Protein AF-A0A6A6HGG1-F1 (afdb_monomer)

Foldseek 3Di:
DDDDDDDDDDDDDDDPPPDDPPDPPDPDLFFWWFKWFFQFAQVDDTDIDDTDIATAQDKFWDVVAFGWGQKMATDPPDPRVDPQQQKKKFWAQDSVRDHGQFDIAGNVGMTGRHSGIDTTTIMHMYGHDDD

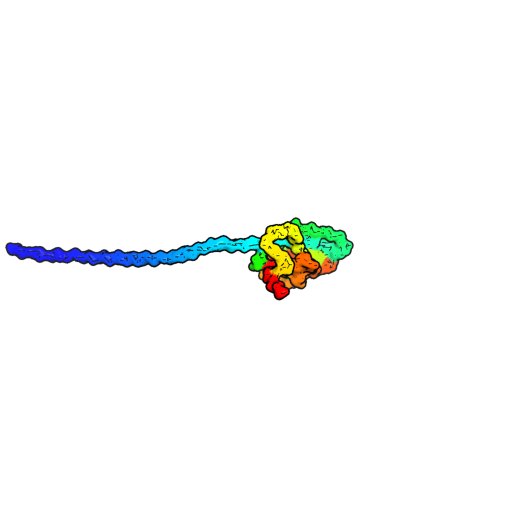Secondary structure (DSSP, 8-state):
-------------------------------EEEEEEE-S-TTSPP-EEEEEEEEBTS-EEPTTSSEEESEEEE-TT---SS-GGGEEEEEESSSSS-SB-S--BBTTB-EE--SS-EEE-EEEEEEPP--

Solvent-accessible surface area (backbone atoms only — not comparable to full-atom values): 7833 Å² total; per-residue (Å²): 136,87,79,89,82,91,83,85,85,83,82,82,81,82,80,82,80,81,80,75,81,78,77,79,80,72,81,76,84,78,44,44,40,32,34,31,32,22,62,31,36,62,88,50,75,87,40,76,46,71,70,45,79,34,40,61,77,35,82,34,64,48,88,74,52,61,38,62,24,10,32,36,38,48,48,89,84,50,88,35,90,62,70,59,86,33,37,41,30,38,37,8,45,36,74,84,66,78,46,80,41,40,58,71,23,29,66,91,39,63,23,68,51,36,71,43,67,32,62,36,10,21,39,35,32,36,80,48,90,78,130

pLDDT: mean 82.43, std 17.22, range [38.09, 98.31]

Nearest PDB structures (foldseek):
  2kai-assembly1_B  TM=1.150E-01  e=5.527E+00  Sus scrofa

Sequence (131 aa):
MFSLTATTLLTTLLTLASASPLASLTPRQTYQLAVDYNSAPGMSPAEWSGPVLVPIAMLTTFPGAPISASALRIDNETDSGLVLKDIECRAYRDTAGVETGSAPFTLAQEALLSTNLASVSSVLCYVTESD

Radius of gyration: 28.99 Å; Cα contacts (8 Å, |Δi|>4): 274; chains: 1; bounding box: 120×22×33 Å

Organism: Viridothelium virens (NCBI:txid1048519)

Mean predicted aligned error: 11.81 Å

Structure (mmCIF, N/CA/C/O backbone):
data_AF-A0A6A6HGG1-F1
#
_entry.id   AF-A0A6A6HGG1-F1
#
loop_
_atom_site.group_PDB
_atom_site.id
_atom_site.type_symbol
_atom_site.label_atom_id
_atom_site.label_alt_id
_atom_site.label_comp_id
_atom_site.label_asym_id
_atom_site.label_entity_id
_atom_site.label_seq_id
_atom_site.pdbx_PDB_ins_code
_atom_site.Cartn_x
_atom_site.Cartn_y
_atom_site.Cartn_z
_atom_site.occupancy
_atom_site.B_iso_or_equiv
_atom_site.auth_seq_id
_atom_site.auth_comp_id
_atom_site.auth_asym_id
_atom_site.auth_atom_id
_atom_site.pdbx_PDB_model_num
ATOM 1 N N . MET A 1 1 ? -99.059 8.881 0.536 1.00 41.88 1 MET A N 1
ATOM 2 C CA . MET A 1 1 ? -98.373 7.621 0.891 1.00 41.88 1 MET A CA 1
ATOM 3 C C . MET A 1 1 ? -96.908 7.940 1.154 1.00 41.88 1 MET A C 1
ATOM 5 O O . MET A 1 1 ? -96.283 8.576 0.319 1.00 41.88 1 MET A O 1
ATOM 9 N N . PHE A 1 2 ? -96.458 7.585 2.359 1.00 38.09 2 PHE A N 1
ATOM 10 C CA . PHE A 1 2 ? -95.081 7.511 2.884 1.00 38.09 2 PHE A CA 1
ATOM 11 C C . PHE A 1 2 ? -94.220 6.532 2.037 1.00 38.09 2 PHE A C 1
ATOM 13 O O . PHE A 1 2 ? -94.812 5.761 1.292 1.00 38.09 2 PHE A O 1
ATOM 20 N N . SER A 1 3 ? -92.888 6.391 2.079 1.00 38.38 3 SER A N 1
ATOM 21 C CA . SER A 1 3 ? -91.753 6.933 2.850 1.00 38.38 3 SER A CA 1
ATOM 22 C C . SER A 1 3 ? -90.433 6.490 2.163 1.00 38.38 3 SER A C 1
ATOM 24 O O . SER A 1 3 ? -90.462 5.633 1.285 1.00 38.38 3 SER A O 1
ATOM 26 N N . LEU A 1 4 ? -89.315 7.070 2.633 1.00 47.53 4 LEU A N 1
ATOM 27 C CA . LEU A 1 4 ? -87.863 6.833 2.422 1.00 47.53 4 LEU A CA 1
ATOM 28 C C . LEU A 1 4 ? -87.411 5.352 2.271 1.00 47.53 4 LEU A C 1
ATOM 30 O O . LEU A 1 4 ? -88.114 4.464 2.730 1.00 47.53 4 LEU A O 1
ATOM 34 N N . THR A 1 5 ? -86.258 5.007 1.662 1.00 46.62 5 THR A N 1
ATOM 35 C CA . THR A 1 5 ? -84.858 5.139 2.176 1.00 46.62 5 THR A CA 1
ATOM 36 C C . THR A 1 5 ? -83.833 4.956 1.033 1.00 46.62 5 THR A C 1
ATOM 38 O O . THR A 1 5 ? -83.951 4.007 0.270 1.00 46.62 5 THR A O 1
ATOM 41 N N . ALA A 1 6 ? -82.897 5.872 0.749 1.00 55.25 6 ALA A N 1
ATOM 42 C CA . ALA A 1 6 ? -81.604 6.114 1.416 1.00 55.25 6 ALA A CA 1
ATOM 43 C C . ALA A 1 6 ? -80.701 4.864 1.532 1.00 55.25 6 ALA A C 1
ATOM 45 O O . ALA A 1 6 ? -80.912 4.018 2.396 1.00 55.25 6 ALA A O 1
ATOM 46 N N . THR A 1 7 ? -79.657 4.775 0.700 1.00 54.16 7 THR A N 1
ATOM 47 C CA . THR A 1 7 ? -78.557 3.810 0.880 1.00 54.16 7 THR A CA 1
ATOM 48 C C . THR A 1 7 ? -77.227 4.499 0.576 1.00 54.16 7 THR A C 1
ATOM 50 O O . THR A 1 7 ? -76.760 4.547 -0.557 1.00 54.16 7 THR A O 1
ATOM 53 N N . THR A 1 8 ? -76.640 5.104 1.603 1.00 52.72 8 THR A N 1
ATOM 54 C CA . THR A 1 8 ? -75.274 5.637 1.598 1.00 52.72 8 THR A CA 1
ATOM 55 C C . THR A 1 8 ? -74.300 4.503 1.910 1.00 52.72 8 THR A C 1
ATOM 57 O O . THR A 1 8 ? -74.284 4.002 3.034 1.00 52.72 8 THR A O 1
ATOM 60 N N . LEU A 1 9 ? -73.491 4.091 0.932 1.00 53.62 9 LEU A N 1
ATOM 61 C CA . LEU A 1 9 ? -72.373 3.171 1.146 1.00 53.62 9 LEU A CA 1
ATOM 62 C C . LEU A 1 9 ? -71.168 3.954 1.682 1.00 53.62 9 LEU A C 1
ATOM 64 O O . LEU A 1 9 ? -70.548 4.744 0.975 1.00 53.62 9 LEU A O 1
ATOM 68 N N . LEU A 1 10 ? -70.882 3.739 2.963 1.00 51.62 10 LEU A N 1
ATOM 69 C CA . LEU A 1 10 ? -69.756 4.296 3.700 1.00 51.62 10 LEU A CA 1
ATOM 70 C C . LEU A 1 10 ? -68.558 3.337 3.555 1.00 51.62 10 LEU A C 1
ATOM 72 O O . LEU A 1 10 ? -68.509 2.304 4.216 1.00 51.62 10 LEU A O 1
ATOM 76 N N . THR A 1 11 ? -67.604 3.640 2.675 1.00 57.09 11 THR A N 1
ATOM 77 C CA . THR A 1 11 ? -66.342 2.887 2.556 1.00 57.09 11 THR A CA 1
ATOM 78 C C . THR A 1 11 ? -65.243 3.582 3.351 1.00 57.09 11 THR A C 1
ATOM 80 O O . THR A 1 11 ? -64.658 4.565 2.898 1.00 57.09 11 THR A O 1
ATOM 83 N N . THR A 1 12 ? -64.958 3.077 4.548 1.00 53.56 12 THR A N 1
ATOM 84 C CA . THR A 1 12 ? -63.816 3.484 5.375 1.00 53.56 12 THR A CA 1
ATOM 85 C C . THR A 1 12 ? -62.544 2.781 4.897 1.00 53.56 12 THR A C 1
ATOM 87 O O . THR A 1 12 ? -62.413 1.569 5.061 1.00 53.56 12 THR A O 1
ATOM 90 N N . LEU A 1 13 ? -61.598 3.531 4.327 1.00 53.94 13 LEU A N 1
ATOM 91 C CA . LEU A 1 13 ? -60.229 3.067 4.083 1.00 53.94 13 LEU A CA 1
ATOM 92 C C . LEU A 1 13 ? -59.393 3.245 5.361 1.00 53.94 13 LEU A C 1
ATOM 94 O O . LEU A 1 13 ? -59.107 4.372 5.757 1.00 53.94 13 LEU A O 1
ATOM 98 N N . LEU A 1 14 ? -58.982 2.140 5.992 1.00 57.56 14 LEU A N 1
ATOM 99 C CA . LEU A 1 14 ? -57.892 2.140 6.971 1.00 57.56 14 LEU A CA 1
ATOM 100 C C . LEU A 1 14 ? -56.556 2.095 6.217 1.00 57.56 14 LEU A C 1
ATOM 102 O O . LEU A 1 14 ? -56.187 1.065 5.656 1.00 57.56 14 LEU A O 1
ATOM 106 N N . THR A 1 15 ? -55.814 3.197 6.220 1.00 57.44 15 THR A N 1
ATOM 107 C CA . THR A 1 15 ? -54.413 3.226 5.793 1.00 57.44 15 THR A CA 1
ATOM 108 C C . THR A 1 15 ? -53.523 2.791 6.958 1.00 57.44 15 THR A C 1
ATOM 110 O O . THR A 1 15 ? -53.276 3.549 7.893 1.00 57.44 15 THR A O 1
ATOM 113 N N . LEU A 1 16 ? -53.031 1.549 6.922 1.00 55.25 16 LEU A N 1
ATOM 114 C CA . LEU A 1 16 ? -51.950 1.115 7.806 1.00 55.25 16 LEU A CA 1
ATOM 115 C C . LEU A 1 16 ? -50.648 1.778 7.335 1.00 55.25 16 LEU A C 1
ATOM 117 O O . LEU A 1 16 ? -50.009 1.317 6.393 1.00 55.25 16 LEU A O 1
ATOM 121 N N . ALA A 1 17 ? -50.263 2.875 7.983 1.00 56.38 17 ALA A N 1
ATOM 122 C CA . ALA A 1 17 ? -48.937 3.457 7.834 1.00 56.38 17 ALA A CA 1
ATOM 123 C C . ALA A 1 17 ? -47.921 2.571 8.573 1.00 56.38 17 ALA A C 1
ATOM 125 O O . ALA A 1 17 ? -47.723 2.691 9.781 1.00 56.38 17 ALA A O 1
ATOM 126 N N . SER A 1 18 ? -47.291 1.646 7.852 1.00 55.72 18 SER A N 1
ATOM 127 C CA . SER A 1 18 ? -46.115 0.918 8.324 1.00 55.72 18 SER A CA 1
ATOM 128 C C . SER A 1 18 ? -44.927 1.881 8.390 1.00 55.72 18 SER A C 1
ATOM 130 O O . SER A 1 18 ? -44.272 2.145 7.382 1.00 55.72 18 SER A O 1
ATOM 132 N N . ALA A 1 19 ? -44.673 2.443 9.571 1.00 59.53 19 ALA A N 1
ATOM 133 C CA . ALA A 1 19 ? -43.460 3.199 9.848 1.00 59.53 19 ALA A CA 1
ATOM 134 C C . ALA A 1 19 ? -42.292 2.217 10.023 1.00 59.53 19 ALA A C 1
ATOM 136 O O . ALA A 1 19 ? -42.115 1.624 11.086 1.00 59.53 19 ALA A O 1
ATOM 137 N N . SER A 1 20 ? -41.510 2.017 8.965 1.00 65.19 20 SER A N 1
ATOM 138 C CA . SER A 1 20 ? -40.225 1.327 9.062 1.00 65.19 20 SER A CA 1
ATOM 139 C C . SER A 1 20 ? -39.280 2.178 9.918 1.00 65.19 20 SER A C 1
ATOM 141 O O . SER A 1 20 ? -39.095 3.355 9.595 1.00 65.19 20 SER A O 1
ATOM 143 N N . PRO A 1 21 ? -38.667 1.647 10.992 1.00 62.16 21 PRO A N 1
ATOM 144 C CA . PRO A 1 21 ? -37.633 2.385 11.695 1.00 62.16 21 PRO A CA 1
ATOM 145 C C . PRO A 1 21 ? -36.456 2.588 10.737 1.00 62.16 21 PRO A C 1
ATOM 147 O O . PRO A 1 21 ? -35.839 1.629 10.275 1.00 62.16 21 PRO A O 1
ATOM 150 N N . LEU A 1 22 ? -36.159 3.848 10.419 1.00 58.50 22 LEU A N 1
ATOM 151 C CA . LEU A 1 22 ? -34.887 4.235 9.823 1.00 58.50 22 LEU A CA 1
ATOM 152 C C . LEU A 1 22 ? -33.803 3.860 10.835 1.00 58.50 22 LEU A C 1
ATOM 154 O O . LEU A 1 22 ? -33.656 4.517 11.866 1.00 58.50 22 LEU A O 1
ATOM 158 N N . ALA A 1 23 ? -33.085 2.770 10.571 1.00 61.25 23 ALA A N 1
ATOM 159 C CA . ALA A 1 23 ? -31.868 2.455 11.296 1.00 61.25 23 ALA A CA 1
ATOM 160 C C . ALA A 1 23 ? -30.936 3.670 11.181 1.00 61.25 23 ALA A C 1
ATOM 162 O O . ALA A 1 23 ? -30.552 4.066 10.080 1.00 61.25 23 ALA A O 1
ATOM 163 N N . SER A 1 24 ? -30.640 4.302 12.315 1.00 56.03 24 SER A N 1
ATOM 164 C CA . SER A 1 24 ? -29.677 5.396 12.386 1.00 56.03 24 SER A CA 1
ATOM 165 C C . SER A 1 24 ? -28.317 4.851 11.956 1.00 56.03 24 SER A C 1
ATOM 167 O O . SER A 1 24 ? -27.751 3.992 12.633 1.00 56.03 24 SER A O 1
ATOM 169 N N . LEU A 1 25 ? -27.822 5.299 10.801 1.00 55.28 25 LEU A N 1
ATOM 170 C CA . LEU A 1 25 ? -26.470 5.012 10.338 1.00 55.28 25 LEU A CA 1
ATOM 171 C C . LEU A 1 25 ? -25.502 5.717 11.293 1.00 55.28 25 LEU A C 1
ATOM 173 O O . LEU A 1 25 ? -25.293 6.926 11.197 1.00 55.28 25 LEU A O 1
ATOM 177 N N . THR A 1 26 ? -24.925 4.979 12.239 1.00 57.09 26 THR A N 1
ATOM 178 C CA . THR A 1 26 ? -23.755 5.459 12.972 1.00 57.09 26 THR A CA 1
ATOM 179 C C . THR A 1 26 ? -22.629 5.724 11.965 1.00 57.09 26 THR A C 1
ATOM 181 O O . THR A 1 26 ? -22.392 4.889 11.087 1.00 57.09 26 THR A O 1
ATOM 184 N N . PRO A 1 27 ? -21.925 6.869 12.040 1.00 52.16 27 PRO A N 1
ATOM 185 C CA . PRO A 1 27 ? -20.775 7.118 11.182 1.00 52.16 27 PRO A CA 1
ATOM 186 C C . PRO A 1 27 ? -19.733 6.022 11.418 1.00 52.16 27 PRO A C 1
ATOM 188 O O . PRO A 1 27 ? -19.203 5.891 12.522 1.00 52.16 27 PRO A O 1
ATOM 191 N N . ARG A 1 28 ? -19.445 5.210 10.396 1.00 58.16 28 ARG A N 1
ATOM 192 C CA . ARG A 1 28 ? -18.307 4.288 10.430 1.00 58.16 28 ARG A CA 1
ATOM 193 C C . ARG A 1 28 ? -17.050 5.158 10.466 1.00 58.16 28 ARG A C 1
ATOM 195 O O . ARG A 1 28 ? -16.775 5.858 9.498 1.00 58.16 28 ARG A O 1
ATOM 202 N N . GLN A 1 29 ? -16.339 5.168 11.592 1.00 61.00 29 GLN A N 1
ATOM 203 C CA . GLN A 1 29 ? -15.022 5.798 11.693 1.00 61.00 29 GLN A CA 1
ATOM 204 C C . GLN A 1 29 ? -14.100 5.080 10.701 1.00 61.00 29 GLN A C 1
ATOM 206 O O . GLN A 1 29 ? -13.781 3.905 10.880 1.00 61.00 29 GLN A O 1
ATOM 211 N N . THR A 1 30 ? -13.755 5.750 9.605 1.00 71.12 30 THR A N 1
ATOM 212 C CA . THR A 1 30 ? -12.860 5.200 8.587 1.00 71.12 30 THR A CA 1
ATOM 213 C C . THR A 1 30 ? -11.447 5.648 8.919 1.00 71.12 30 THR A C 1
ATOM 215 O O . THR A 1 30 ? -11.031 6.745 8.549 1.00 71.12 30 THR A O 1
ATOM 218 N N . TYR A 1 31 ? -10.725 4.804 9.647 1.00 86.12 31 TYR A N 1
ATOM 219 C CA . TYR A 1 31 ? -9.303 5.000 9.901 1.00 86.12 31 TYR A CA 1
ATOM 220 C C . TYR A 1 31 ? -8.511 4.893 8.594 1.00 86.12 31 TYR A C 1
ATOM 222 O O . TYR A 1 31 ? -8.842 4.077 7.728 1.00 86.12 31 TYR A O 1
ATOM 230 N N . GLN A 1 32 ? -7.482 5.725 8.451 1.00 90.00 32 GLN A N 1
ATOM 231 C CA . GLN A 1 32 ? -6.623 5.781 7.270 1.00 90.00 32 GLN A CA 1
ATOM 232 C C . GLN A 1 32 ? -5.158 5.696 7.682 1.00 90.00 32 GLN A C 1
ATOM 234 O O . GLN A 1 32 ? -4.779 6.159 8.756 1.00 90.00 32 GLN A O 1
ATOM 239 N N . LEU A 1 33 ? -4.355 5.106 6.804 1.00 91.81 33 LEU A N 1
ATOM 240 C CA . LEU A 1 33 ? -2.928 4.907 6.977 1.00 91.81 33 LEU A CA 1
ATOM 241 C C . LEU A 1 33 ? -2.156 5.565 5.838 1.00 91.81 33 LEU A C 1
ATOM 243 O O . LEU A 1 33 ? -2.559 5.411 4.689 1.00 91.81 33 LEU A O 1
ATOM 247 N N . ALA A 1 34 ? -1.052 6.254 6.119 1.00 93.56 34 ALA A N 1
ATOM 248 C CA . ALA A 1 34 ? -0.166 6.713 5.059 1.00 93.56 34 ALA A CA 1
ATOM 249 C C . ALA A 1 34 ? 0.802 5.597 4.633 1.00 93.56 34 ALA A C 1
ATOM 251 O O . ALA A 1 34 ? 1.441 4.939 5.457 1.00 93.56 34 ALA A O 1
ATOM 252 N N . VAL A 1 35 ? 0.889 5.382 3.321 1.00 95.12 35 VAL A N 1
ATOM 253 C CA . VAL A 1 35 ? 1.824 4.450 2.686 1.00 95.12 35 VAL A CA 1
ATOM 254 C C . VAL A 1 35 ? 2.721 5.221 1.724 1.00 95.12 35 VAL A C 1
ATOM 256 O O . VAL A 1 35 ? 2.231 5.904 0.819 1.00 95.12 35 VAL A O 1
ATOM 259 N N . ASP A 1 36 ? 4.029 5.060 1.901 1.00 95.56 36 ASP A N 1
ATOM 260 C CA . ASP A 1 36 ? 5.063 5.588 1.014 1.00 95.56 36 ASP A CA 1
ATOM 261 C C . ASP A 1 36 ? 5.568 4.498 0.066 1.00 95.56 36 ASP A C 1
ATOM 263 O O . ASP A 1 36 ? 5.565 3.305 0.390 1.00 95.56 36 ASP A O 1
ATOM 267 N N . TYR A 1 37 ? 6.090 4.916 -1.083 1.00 95.06 37 TYR A N 1
ATOM 268 C CA . TYR A 1 37 ? 6.773 4.049 -2.037 1.00 95.06 37 TYR A CA 1
ATOM 269 C C . TYR A 1 37 ? 8.132 4.621 -2.432 1.00 95.06 37 TYR A C 1
ATOM 271 O O . TYR A 1 37 ? 8.290 5.830 -2.576 1.00 95.06 37 TYR A O 1
ATOM 279 N N . ASN A 1 38 ? 9.122 3.756 -2.629 1.00 94.88 38 ASN A N 1
ATOM 280 C CA . ASN A 1 38 ? 10.441 4.156 -3.109 1.00 94.88 38 ASN A CA 1
ATOM 281 C C . ASN A 1 38 ? 10.473 4.081 -4.640 1.00 94.88 38 ASN A C 1
ATOM 283 O O . ASN A 1 38 ? 10.379 2.988 -5.206 1.00 94.88 38 ASN A O 1
ATOM 287 N N . SER A 1 39 ? 10.598 5.227 -5.310 1.00 93.00 39 SER A N 1
ATOM 288 C CA . SER A 1 39 ? 10.663 5.333 -6.775 1.00 93.00 39 SER A CA 1
ATOM 289 C C . SER A 1 39 ? 12.074 5.117 -7.336 1.00 93.00 39 SER A C 1
ATOM 291 O O . SER A 1 39 ? 12.243 5.019 -8.554 1.00 93.00 39 SER A O 1
ATOM 293 N N . ALA A 1 40 ? 13.085 4.994 -6.471 1.00 91.56 40 ALA A N 1
ATOM 294 C CA . ALA A 1 40 ? 14.454 4.705 -6.869 1.00 91.56 40 ALA A CA 1
ATOM 295 C C . ALA A 1 40 ? 14.708 3.187 -6.964 1.00 91.56 40 ALA A C 1
ATOM 297 O O . ALA A 1 40 ? 14.204 2.417 -6.141 1.00 91.56 40 ALA A O 1
ATOM 298 N N . PRO A 1 41 ? 15.509 2.711 -7.935 1.00 86.50 41 PRO A N 1
ATOM 299 C CA . PRO A 1 41 ? 15.952 1.317 -7.979 1.00 86.50 41 PRO A CA 1
ATOM 300 C C . PRO A 1 41 ? 16.891 0.997 -6.801 1.00 86.50 41 PRO A C 1
ATOM 302 O O . PRO A 1 41 ? 17.541 1.885 -6.260 1.00 86.50 41 PRO A O 1
ATOM 305 N N . GLY A 1 42 ? 17.018 -0.276 -6.415 1.00 70.25 42 GLY A N 1
ATOM 306 C CA . GLY A 1 42 ? 17.611 -0.694 -5.133 1.00 70.25 42 GLY A CA 1
ATOM 307 C C . GLY A 1 42 ? 19.098 -0.378 -4.899 1.00 70.25 42 GLY A C 1
ATOM 308 O O . GLY A 1 42 ? 19.577 -0.560 -3.785 1.00 70.25 42 GLY A O 1
ATOM 309 N N . MET A 1 43 ? 19.838 0.087 -5.913 1.00 71.31 43 MET A N 1
ATOM 310 C CA . MET A 1 43 ? 21.223 0.580 -5.762 1.00 71.31 43 MET A CA 1
ATOM 311 C C . MET A 1 43 ? 21.324 2.111 -5.716 1.00 71.31 43 MET A C 1
ATOM 313 O O . MET A 1 43 ? 22.403 2.652 -5.471 1.00 71.31 43 MET A O 1
ATOM 317 N N . SER A 1 44 ? 20.226 2.812 -5.985 1.00 82.56 44 SER A N 1
ATOM 318 C CA . SER A 1 44 ? 20.147 4.265 -5.924 1.00 82.56 44 SER A CA 1
ATOM 319 C C . SER A 1 44 ? 19.777 4.721 -4.508 1.0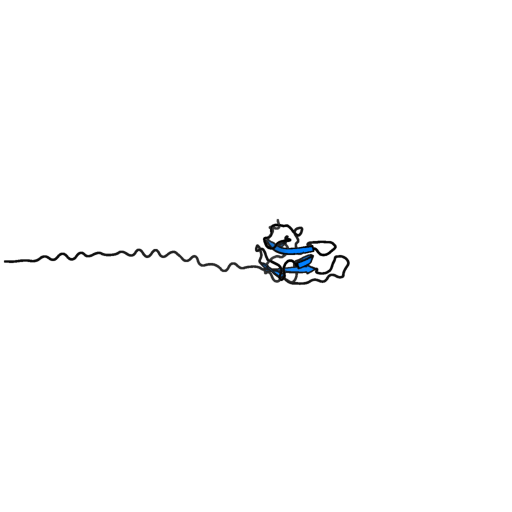0 82.56 44 SER A C 1
ATOM 321 O O . SER A 1 44 ? 19.189 3.950 -3.745 1.00 82.56 44 SER A O 1
ATOM 323 N N . PRO A 1 45 ? 20.114 5.967 -4.129 1.00 82.88 45 PRO A N 1
ATOM 324 C CA . PRO A 1 45 ? 19.619 6.556 -2.889 1.00 82.88 45 PRO A CA 1
ATOM 325 C C . PRO A 1 45 ? 18.095 6.447 -2.824 1.00 82.88 45 PRO A C 1
ATOM 327 O O . PRO A 1 45 ? 17.433 6.611 -3.847 1.00 82.88 45 PRO A O 1
ATOM 330 N N . ALA A 1 46 ? 17.548 6.169 -1.641 1.00 83.19 46 ALA A N 1
ATOM 331 C CA . ALA A 1 46 ? 16.108 6.026 -1.488 1.00 83.19 46 ALA A CA 1
ATOM 332 C C . ALA A 1 46 ? 15.391 7.342 -1.827 1.00 83.19 46 ALA A C 1
ATOM 334 O O . ALA A 1 46 ? 15.703 8.390 -1.259 1.00 83.19 46 ALA A O 1
ATOM 335 N N . GLU A 1 47 ? 14.416 7.262 -2.729 1.00 89.69 47 GLU A N 1
ATOM 336 C CA . GLU A 1 47 ? 13.569 8.376 -3.142 1.00 89.69 47 GLU A CA 1
ATOM 337 C C . GLU A 1 47 ? 12.129 8.023 -2.779 1.00 89.69 47 GLU A C 1
ATOM 339 O O . GLU A 1 47 ? 11.373 7.439 -3.556 1.00 89.69 47 GLU A O 1
ATOM 344 N N . TRP A 1 48 ? 11.775 8.305 -1.528 1.00 91.56 48 TRP A N 1
ATOM 345 C CA . TRP A 1 48 ? 10.442 8.024 -1.017 1.00 91.56 48 TRP A CA 1
ATOM 346 C C . TRP A 1 48 ? 9.455 9.074 -1.518 1.00 91.56 48 TRP A C 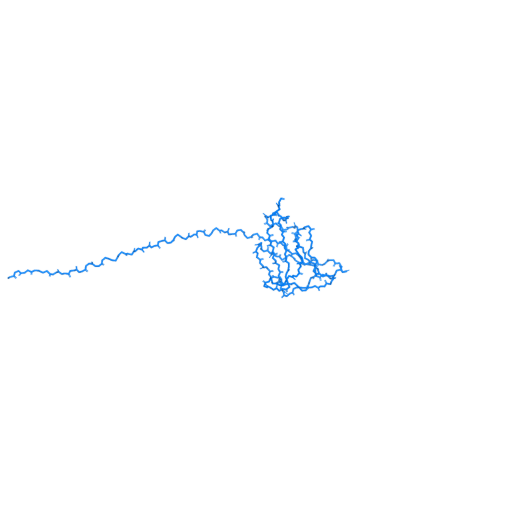1
ATOM 348 O O . TRP A 1 48 ? 9.650 10.275 -1.344 1.00 91.56 48 TRP A O 1
ATOM 358 N N . SER A 1 49 ? 8.395 8.590 -2.148 1.00 90.62 49 SER A N 1
ATOM 359 C CA . SER A 1 49 ? 7.2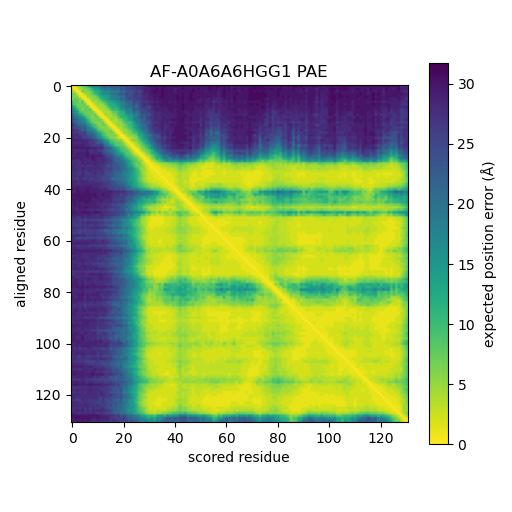63 9.356 -2.644 1.00 90.62 49 SER A CA 1
ATOM 360 C C . SER A 1 49 ? 6.009 8.941 -1.882 1.00 90.62 49 SER A C 1
ATOM 362 O O . SER A 1 49 ? 5.817 7.763 -1.577 1.00 90.62 49 SER A O 1
ATOM 364 N N . GLY A 1 50 ? 5.143 9.905 -1.590 1.00 83.12 50 GLY A N 1
ATOM 365 C CA . GLY A 1 50 ? 3.994 9.686 -0.719 1.00 83.12 50 GLY A CA 1
ATOM 366 C C . GLY A 1 50 ? 3.618 10.944 0.070 1.00 83.12 50 GLY A C 1
ATOM 367 O O . GLY A 1 50 ? 4.185 12.012 -0.189 1.00 83.12 50 GLY A O 1
ATOM 368 N N . PRO A 1 51 ? 2.649 10.837 0.995 1.00 88.00 51 PRO A N 1
ATOM 369 C CA . PRO A 1 51 ? 1.946 9.605 1.361 1.00 88.00 51 PRO A CA 1
ATOM 370 C C . PRO A 1 51 ? 0.680 9.344 0.532 1.00 88.00 51 PRO A C 1
ATOM 372 O O . PRO A 1 51 ? -0.060 10.262 0.171 1.00 88.00 51 PRO A O 1
ATOM 375 N N . VAL A 1 52 ? 0.381 8.068 0.277 1.00 93.25 52 VAL A N 1
ATOM 376 C CA . VAL A 1 52 ? -0.952 7.633 -0.169 1.00 93.25 52 VAL A CA 1
ATOM 377 C C . VAL A 1 52 ? -1.771 7.253 1.052 1.00 93.25 52 VAL A C 1
ATOM 379 O O . VAL A 1 52 ? -1.371 6.378 1.813 1.00 93.25 52 VAL A O 1
ATOM 382 N N . LEU A 1 53 ? -2.921 7.904 1.233 1.00 94.06 53 LEU A N 1
ATOM 383 C CA . LEU A 1 53 ? -3.843 7.595 2.323 1.00 94.06 53 LEU A CA 1
ATOM 384 C C . LEU A 1 53 ? -4.682 6.364 1.967 1.00 94.06 53 LEU A C 1
ATOM 386 O O . LEU A 1 53 ? -5.451 6.376 1.006 1.00 94.06 53 LEU A O 1
ATOM 390 N N . VAL A 1 54 ? -4.527 5.307 2.756 1.00 94.06 54 VAL A N 1
ATOM 391 C CA . VAL A 1 54 ? -5.147 3.996 2.571 1.00 94.06 54 VAL A CA 1
ATOM 392 C C . VAL A 1 54 ? -6.148 3.760 3.699 1.00 94.06 54 VAL A C 1
ATOM 394 O O . VAL A 1 54 ? -5.740 3.574 4.848 1.00 94.06 54 VAL A O 1
ATOM 397 N N . PRO A 1 55 ? -7.462 3.754 3.425 1.00 93.62 55 PRO A N 1
ATOM 398 C CA . PRO A 1 55 ? -8.447 3.376 4.421 1.00 93.62 55 PRO A CA 1
ATOM 399 C C . PRO A 1 55 ? -8.293 1.909 4.830 1.00 93.62 55 PRO A C 1
ATOM 401 O O . PRO A 1 55 ? -8.093 1.023 3.995 1.00 93.62 55 PRO A O 1
ATOM 404 N N . ILE A 1 56 ? -8.427 1.637 6.126 1.00 92.31 56 ILE A N 1
ATOM 405 C CA . ILE A 1 56 ? -8.328 0.275 6.651 1.00 92.31 56 ILE A CA 1
ATOM 406 C C . ILE A 1 56 ? -9.480 -0.587 6.118 1.00 92.31 56 ILE A C 1
ATOM 408 O O . ILE A 1 56 ? -10.640 -0.170 6.085 1.00 92.31 56 ILE A O 1
ATOM 412 N N . ALA A 1 57 ? -9.143 -1.814 5.724 1.00 92.62 57 ALA A N 1
ATOM 413 C CA . ALA A 1 57 ? -10.018 -2.795 5.092 1.00 92.62 57 ALA A CA 1
ATOM 414 C C . ALA A 1 57 ? -10.644 -2.319 3.765 1.00 92.62 57 ALA A C 1
ATOM 416 O O . ALA A 1 57 ? -11.722 -2.784 3.386 1.00 92.62 57 ALA A O 1
ATOM 417 N N . MET A 1 58 ? -9.975 -1.409 3.049 1.00 95.06 58 MET A N 1
ATOM 418 C CA . MET A 1 58 ? -10.385 -0.952 1.724 1.00 95.06 58 MET A CA 1
ATOM 419 C C . MET A 1 58 ? -9.220 -1.010 0.735 1.00 95.06 58 MET A C 1
ATOM 421 O O . MET A 1 58 ? -8.138 -0.480 0.987 1.00 95.06 58 MET A O 1
ATOM 425 N N . LEU A 1 59 ? -9.453 -1.646 -0.416 1.00 96.88 59 LEU A N 1
ATOM 426 C CA . LEU A 1 59 ? -8.475 -1.666 -1.497 1.00 96.88 59 LEU A CA 1
ATOM 427 C C . LEU A 1 59 ? -8.347 -0.257 -2.081 1.00 96.88 59 LEU A C 1
ATOM 429 O O . LEU A 1 59 ? -9.337 0.333 -2.515 1.00 96.88 59 LEU A O 1
ATOM 433 N N . THR A 1 60 ? -7.128 0.269 -2.094 1.00 97.44 60 THR A N 1
ATOM 434 C CA . THR A 1 60 ? -6.828 1.633 -2.533 1.00 97.44 60 THR A CA 1
ATOM 435 C C . THR A 1 60 ? -5.906 1.591 -3.738 1.00 97.44 60 THR A C 1
ATOM 437 O O . THR A 1 60 ? -4.835 0.992 -3.693 1.00 97.44 60 THR A O 1
ATOM 440 N N . THR A 1 61 ? -6.324 2.215 -4.836 1.00 97.94 61 THR A N 1
ATOM 441 C CA . THR A 1 61 ? -5.503 2.364 -6.043 1.00 97.94 61 THR A CA 1
ATOM 442 C C . THR A 1 61 ? -4.516 3.516 -5.872 1.00 97.94 61 THR A C 1
ATOM 444 O O . THR A 1 61 ? -4.901 4.596 -5.426 1.00 97.94 61 THR A O 1
ATOM 447 N N . PHE A 1 62 ? -3.253 3.305 -6.250 1.00 95.94 62 PHE A N 1
ATOM 448 C CA . PHE A 1 62 ? -2.255 4.375 -6.244 1.00 95.94 62 PHE A CA 1
ATOM 449 C C . PHE A 1 62 ? -2.617 5.466 -7.269 1.00 95.94 62 PHE A C 1
ATOM 451 O O . PHE A 1 62 ? -3.089 5.153 -8.368 1.00 95.94 62 PHE A O 1
ATOM 458 N N . PRO A 1 63 ? -2.382 6.753 -6.963 1.00 93.94 63 PRO A N 1
ATOM 459 C CA . PRO A 1 63 ? -2.560 7.813 -7.946 1.00 93.94 63 PRO A CA 1
ATOM 460 C C . PRO A 1 63 ? -1.594 7.595 -9.117 1.00 93.94 63 PRO A C 1
ATOM 462 O O . PRO A 1 63 ? -0.389 7.467 -8.922 1.00 93.94 63 PRO A O 1
ATOM 465 N N . GLY A 1 64 ? -2.129 7.532 -10.339 1.00 93.31 64 GLY A N 1
ATOM 466 C CA . GLY A 1 64 ? -1.331 7.235 -11.533 1.00 93.31 64 GLY A CA 1
ATOM 467 C C . GLY A 1 64 ? -0.969 5.756 -11.712 1.00 93.31 64 GLY A C 1
ATOM 468 O O . GLY A 1 64 ? -0.023 5.464 -12.435 1.00 93.31 64 GLY A O 1
ATOM 469 N N . ALA A 1 65 ? -1.697 4.832 -11.072 1.00 93.81 65 ALA A N 1
ATOM 470 C CA . ALA A 1 65 ? -1.479 3.394 -11.212 1.00 93.81 65 ALA A CA 1
ATOM 471 C C . ALA A 1 65 ? -1.448 2.914 -12.688 1.00 93.81 65 ALA A C 1
ATOM 473 O O . ALA A 1 65 ? -2.304 3.325 -13.479 1.00 93.81 65 ALA A O 1
ATOM 474 N N . PRO A 1 66 ? -0.530 1.991 -13.046 1.00 96.00 66 PRO A N 1
ATOM 475 C CA . PRO A 1 66 ? 0.511 1.425 -12.185 1.00 96.00 66 PRO A CA 1
ATOM 476 C C . PRO A 1 66 ? 1.642 2.425 -11.893 1.00 96.00 66 PRO A C 1
ATOM 478 O O . PRO A 1 66 ? 2.152 3.082 -12.798 1.00 96.00 66 PRO A O 1
ATOM 481 N N . ILE A 1 67 ? 2.086 2.478 -10.637 1.00 95.12 67 ILE A N 1
ATOM 482 C CA . ILE A 1 67 ? 3.311 3.178 -10.237 1.00 95.12 67 ILE A CA 1
ATOM 483 C C . ILE A 1 67 ? 4.518 2.240 -10.352 1.00 95.12 67 ILE A C 1
ATOM 485 O O . ILE A 1 67 ? 4.382 1.022 -10.215 1.00 95.12 67 ILE A O 1
ATOM 489 N N . SER A 1 68 ? 5.702 2.807 -10.582 1.00 95.38 68 SER A N 1
ATOM 490 C CA . SER A 1 68 ? 6.976 2.078 -10.564 1.00 95.38 68 SER A CA 1
ATOM 491 C C . SER A 1 68 ? 7.675 2.289 -9.228 1.00 95.38 68 SER A C 1
ATOM 493 O O . SER A 1 68 ? 8.078 3.410 -8.925 1.00 95.38 68 SER A O 1
ATOM 495 N N . ALA A 1 69 ? 7.840 1.219 -8.452 1.00 95.31 69 ALA A N 1
ATOM 496 C CA . ALA A 1 69 ? 8.459 1.275 -7.131 1.00 95.31 69 ALA A CA 1
ATOM 497 C C . ALA A 1 69 ? 9.364 0.063 -6.862 1.00 95.31 69 ALA A C 1
ATOM 499 O O . ALA A 1 69 ? 9.137 -1.030 -7.389 1.00 95.31 69 ALA A O 1
ATOM 500 N N . SER A 1 70 ? 10.392 0.252 -6.036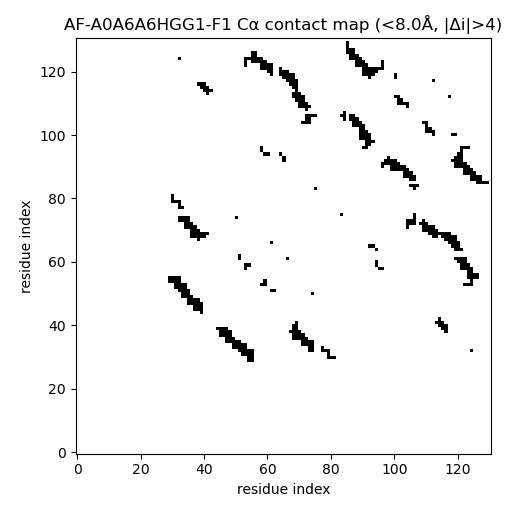 1.00 95.38 70 SER A N 1
ATOM 501 C CA . SER A 1 70 ? 11.278 -0.817 -5.547 1.00 95.38 70 SER A CA 1
ATOM 502 C C . SER A 1 70 ? 10.863 -1.342 -4.172 1.00 95.38 70 SER A C 1
ATOM 504 O O . SER A 1 70 ? 11.036 -2.529 -3.891 1.00 95.38 70 SER A O 1
ATOM 506 N N . ALA A 1 71 ? 10.262 -0.489 -3.338 1.00 95.50 71 ALA A N 1
ATOM 507 C CA . ALA A 1 71 ? 9.798 -0.830 -1.999 1.00 95.50 71 ALA A CA 1
ATOM 508 C C . ALA A 1 71 ? 8.562 -0.017 -1.585 1.00 95.50 71 ALA A C 1
ATOM 510 O O . ALA A 1 71 ? 8.284 1.040 -2.156 1.00 95.50 71 ALA A O 1
ATOM 511 N N . LEU A 1 72 ? 7.843 -0.514 -0.579 1.00 96.00 72 LEU A N 1
ATOM 512 C CA . LEU A 1 72 ? 6.713 0.143 0.083 1.00 96.00 72 LEU A CA 1
ATOM 513 C C . LEU A 1 72 ? 6.898 0.105 1.595 1.00 96.00 72 LEU A C 1
ATOM 515 O O . LEU A 1 72 ? 7.389 -0.891 2.132 1.00 96.00 72 LEU A O 1
ATOM 519 N N . ARG A 1 73 ? 6.435 1.144 2.287 1.00 95.38 73 ARG A N 1
ATOM 520 C CA . ARG A 1 73 ? 6.443 1.190 3.751 1.00 95.38 73 ARG A CA 1
ATOM 521 C C . ARG A 1 73 ? 5.233 1.930 4.298 1.00 95.38 73 ARG A C 1
ATOM 523 O O . ARG A 1 73 ? 4.620 2.741 3.608 1.00 95.38 73 ARG A O 1
ATOM 530 N N . ILE A 1 74 ? 4.923 1.648 5.555 1.00 94.06 74 ILE A N 1
ATOM 531 C CA . ILE A 1 74 ? 3.949 2.416 6.325 1.00 94.06 74 ILE A CA 1
ATOM 532 C C . ILE A 1 74 ? 4.668 3.639 6.903 1.00 94.06 74 ILE A C 1
ATOM 534 O O . ILE A 1 74 ? 5.740 3.494 7.490 1.00 94.06 74 ILE A O 1
ATOM 538 N N . ASP A 1 75 ? 4.087 4.824 6.732 1.00 90.31 75 ASP A N 1
ATOM 539 C CA . ASP A 1 75 ? 4.593 6.060 7.330 1.00 90.31 75 ASP A CA 1
ATOM 540 C C . ASP A 1 75 ? 4.305 6.062 8.844 1.00 90.31 75 ASP A C 1
ATOM 542 O O . ASP A 1 75 ? 3.154 5.934 9.287 1.00 90.31 75 ASP A O 1
ATOM 546 N N . ASN A 1 76 ? 5.366 6.191 9.644 1.00 82.25 76 ASN A N 1
ATOM 547 C CA . ASN A 1 76 ? 5.314 6.166 11.104 1.00 82.25 76 ASN A CA 1
ATOM 548 C C . ASN A 1 76 ? 4.736 7.450 11.717 1.00 82.25 76 ASN A C 1
ATOM 550 O O . ASN A 1 76 ? 4.387 7.440 12.896 1.00 82.25 76 ASN A O 1
ATOM 554 N N . GLU A 1 77 ? 4.615 8.523 10.935 1.00 80.62 77 GLU A N 1
ATOM 555 C CA . GLU A 1 77 ? 4.034 9.800 11.357 1.00 80.62 77 GLU A CA 1
ATOM 556 C C . GLU A 1 77 ? 2.512 9.855 11.119 1.00 80.62 77 GLU A C 1
ATOM 558 O O . GLU A 1 77 ? 1.870 10.879 11.360 1.00 80.62 77 GLU A O 1
ATOM 563 N N . THR A 1 78 ? 1.896 8.753 10.667 1.00 75.75 78 THR A N 1
ATOM 564 C CA . THR A 1 78 ? 0.443 8.699 10.480 1.00 75.75 78 THR A CA 1
ATOM 565 C C . THR A 1 78 ? -0.300 8.787 11.819 1.00 75.75 78 THR A C 1
ATOM 567 O O . THR A 1 78 ? -0.352 7.810 12.574 1.00 75.75 78 THR A O 1
ATOM 570 N N . ASP A 1 79 ? -1.016 9.889 12.060 1.00 70.44 79 ASP A N 1
ATOM 571 C CA . ASP A 1 79 ? -2.064 9.935 13.088 1.00 70.44 79 ASP A CA 1
ATOM 572 C C . ASP A 1 79 ? -3.325 9.209 12.595 1.00 70.44 79 ASP A C 1
ATOM 574 O O . ASP A 1 79 ? -4.275 9.794 12.073 1.00 70.44 79 ASP A O 1
ATOM 578 N N . SER A 1 80 ? -3.292 7.882 12.695 1.00 69.56 80 SER A N 1
ATOM 579 C CA . SER A 1 80 ? -4.402 7.013 12.294 1.00 69.56 80 SER A CA 1
ATOM 580 C C . SER A 1 80 ? -5.404 6.767 13.421 1.00 69.56 80 SER A C 1
ATOM 582 O O . SER A 1 80 ? -6.416 6.117 13.182 1.00 69.56 80 SER A O 1
ATOM 584 N N . GLY A 1 81 ? -5.129 7.208 14.657 1.00 69.44 81 GLY A N 1
ATOM 585 C CA . GLY A 1 81 ? -5.892 6.805 15.847 1.00 69.44 81 GLY A CA 1
ATOM 586 C C . GLY A 1 81 ? -5.856 5.295 16.150 1.00 69.44 81 GLY A C 1
ATOM 587 O O . GLY A 1 81 ? -6.609 4.833 17.007 1.00 69.44 81 GLY A O 1
ATOM 588 N N . LEU A 1 82 ? -5.006 4.528 15.452 1.00 73.12 82 LEU A N 1
ATOM 589 C CA . LEU A 1 82 ? -4.827 3.086 15.605 1.00 73.12 82 LEU A CA 1
ATOM 590 C C . LEU A 1 82 ? -3.451 2.760 16.180 1.00 73.12 82 LEU A C 1
ATOM 592 O O . LEU A 1 82 ? -2.479 3.499 16.017 1.00 73.12 82 LEU A O 1
ATOM 596 N N . VAL A 1 83 ? -3.354 1.595 16.815 1.00 80.56 83 VAL A N 1
ATOM 597 C CA . VAL A 1 83 ? -2.066 1.038 17.216 1.00 80.56 83 VAL A CA 1
ATOM 598 C C . VAL A 1 83 ? -1.401 0.450 15.968 1.00 80.56 83 VAL A C 1
ATOM 600 O O . VAL A 1 83 ? -1.694 -0.667 15.560 1.00 80.56 83 VAL A O 1
ATOM 603 N N . LEU A 1 84 ? -0.501 1.216 15.346 1.00 81.38 84 LEU A N 1
ATOM 604 C CA . LEU A 1 84 ? 0.116 0.880 14.052 1.00 81.38 84 LEU A CA 1
ATOM 605 C C . LEU A 1 84 ? 0.835 -0.481 14.008 1.00 81.38 84 LEU A C 1
ATOM 607 O O . LEU A 1 84 ? 1.021 -1.039 12.930 1.00 81.38 84 LEU A O 1
ATOM 611 N N 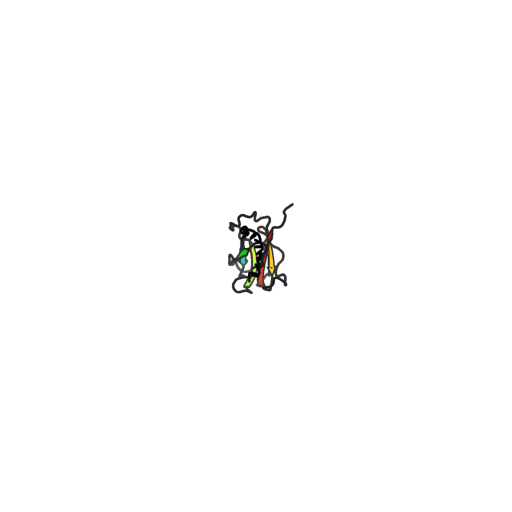. LYS A 1 85 ? 1.239 -1.023 15.165 1.00 83.50 85 LYS A N 1
ATOM 612 C CA . LYS A 1 85 ? 1.881 -2.346 15.266 1.00 83.50 85 LYS A CA 1
ATOM 613 C C . LYS A 1 85 ? 0.941 -3.498 14.879 1.00 83.50 85 LYS A C 1
ATOM 615 O O . LYS A 1 85 ? 1.426 -4.557 14.507 1.00 83.50 85 LYS A O 1
ATOM 620 N N . ASP A 1 86 ? -0.368 -3.269 14.965 1.00 88.38 86 ASP A N 1
ATOM 621 C CA . ASP A 1 86 ? -1.417 -4.252 14.690 1.00 88.38 86 ASP A CA 1
ATOM 622 C C . ASP A 1 86 ? -1.947 -4.101 13.251 1.00 88.38 86 ASP A C 1
ATOM 624 O O . ASP A 1 86 ? -3.054 -4.534 12.949 1.00 88.38 86 ASP A O 1
ATOM 628 N N . ILE A 1 87 ? -1.205 -3.422 12.367 1.00 92.06 87 ILE A N 1
ATOM 629 C CA . ILE A 1 87 ? -1.597 -3.180 10.977 1.00 92.06 87 ILE A CA 1
ATOM 630 C C . ILE A 1 87 ? -0.646 -3.900 10.028 1.00 92.06 87 ILE A C 1
ATOM 632 O O . ILE A 1 87 ? 0.574 -3.718 10.072 1.00 92.06 87 ILE A O 1
ATOM 636 N N . GLU A 1 88 ? -1.237 -4.660 9.113 1.00 95.44 88 GLU A N 1
ATOM 637 C CA . GLU A 1 88 ? -0.547 -5.310 8.008 1.00 95.44 88 GLU A CA 1
ATOM 638 C C . GLU A 1 88 ? -1.105 -4.794 6.680 1.00 95.44 88 GLU A C 1
ATOM 640 O O . GLU A 1 88 ? -2.317 -4.639 6.503 1.00 95.44 88 GLU A O 1
ATOM 645 N N . CYS A 1 89 ? -0.212 -4.530 5.732 1.00 96.62 89 CYS A N 1
ATOM 646 C CA . CYS A 1 89 ? -0.551 -4.105 4.386 1.00 96.62 89 CYS A CA 1
ATOM 647 C C . CYS A 1 89 ? -0.024 -5.095 3.345 1.00 96.62 89 CYS A C 1
ATOM 649 O O . CYS A 1 89 ? 0.977 -5.785 3.544 1.00 96.62 89 CYS A O 1
ATOM 651 N N . ARG A 1 90 ? -0.686 -5.137 2.188 1.00 97.75 90 ARG A N 1
ATOM 652 C CA . ARG A 1 90 ? -0.264 -5.914 1.020 1.00 97.75 90 ARG A CA 1
ATOM 653 C C . ARG A 1 90 ? -0.503 -5.128 -0.259 1.00 97.75 90 ARG A C 1
ATOM 655 O O . ARG A 1 90 ? -1.573 -4.548 -0.444 1.00 97.75 90 ARG A O 1
ATOM 662 N N . ALA A 1 91 ? 0.485 -5.142 -1.147 1.00 97.69 91 ALA A N 1
ATOM 663 C CA . ALA A 1 91 ? 0.406 -4.503 -2.451 1.00 97.69 91 ALA A CA 1
ATOM 664 C C . ALA A 1 91 ? 0.037 -5.495 -3.558 1.00 97.69 91 ALA A C 1
ATOM 666 O O . ALA A 1 91 ? 0.349 -6.687 -3.473 1.00 97.69 91 ALA A O 1
ATOM 667 N N . TYR A 1 92 ? -0.574 -4.980 -4.624 1.00 98.31 92 TYR A N 1
ATOM 668 C CA . TYR A 1 92 ? -1.044 -5.742 -5.778 1.00 98.31 92 TYR A CA 1
ATOM 669 C C . TYR A 1 92 ? -0.602 -5.096 -7.090 1.00 98.31 92 TYR A C 1
ATOM 671 O O . TYR A 1 92 ? -0.457 -3.873 -7.191 1.00 98.31 92 TYR A O 1
ATOM 679 N N . ARG A 1 93 ? -0.385 -5.929 -8.110 1.00 97.75 93 ARG A N 1
ATOM 680 C CA . ARG A 1 93 ? 0.052 -5.494 -9.446 1.00 97.75 93 ARG A CA 1
ATOM 681 C C . ARG A 1 93 ? -1.086 -4.884 -10.260 1.00 97.75 93 ARG A C 1
ATOM 683 O O . ARG A 1 93 ? -0.824 -4.043 -11.116 1.00 97.75 93 ARG A O 1
ATOM 690 N N . ASP A 1 94 ? -2.330 -5.230 -9.943 1.00 97.69 94 ASP A N 1
ATOM 691 C CA . ASP A 1 94 ? -3.550 -4.713 -10.567 1.00 97.69 94 ASP A CA 1
ATOM 692 C C . ASP A 1 94 ? -4.405 -3.870 -9.599 1.00 97.69 94 ASP A C 1
ATOM 694 O O . ASP A 1 94 ? -4.130 -3.763 -8.400 1.00 97.69 94 ASP A O 1
ATOM 698 N N . THR A 1 95 ? -5.430 -3.208 -10.135 1.00 97.62 95 THR A N 1
ATOM 699 C CA . THR A 1 95 ? -6.340 -2.339 -9.372 1.00 97.62 95 THR A CA 1
ATOM 700 C C . THR A 1 95 ? -7.491 -3.088 -8.699 1.00 97.62 95 THR A C 1
ATOM 702 O O . THR A 1 95 ? -8.177 -2.500 -7.867 1.00 97.62 95 THR A O 1
ATOM 705 N N . ALA A 1 96 ? -7.710 -4.360 -9.041 1.00 97.31 96 ALA A N 1
ATOM 706 C CA . ALA A 1 96 ? -8.754 -5.216 -8.481 1.00 97.31 96 ALA A CA 1
ATOM 707 C C . ALA A 1 96 ? -8.282 -6.020 -7.254 1.00 97.31 96 ALA A C 1
ATOM 709 O O . ALA A 1 96 ? -9.111 -6.607 -6.560 1.00 97.31 96 ALA A O 1
ATOM 710 N N . GLY A 1 97 ? -6.977 -6.025 -6.962 1.00 96.31 97 GLY A N 1
ATOM 711 C CA . GLY A 1 97 ? -6.396 -6.694 -5.800 1.00 96.31 97 GLY A CA 1
ATOM 712 C C . GLY A 1 97 ? -6.271 -8.208 -5.977 1.00 96.31 97 GLY A C 1
ATOM 713 O O . GLY A 1 97 ? -6.398 -8.950 -5.004 1.00 96.31 97 GLY A O 1
ATOM 714 N N . VAL A 1 98 ? -6.076 -8.681 -7.212 1.00 97.19 98 VAL A N 1
ATOM 715 C CA . VAL A 1 98 ? -6.061 -10.118 -7.537 1.00 97.19 98 VAL A CA 1
ATOM 716 C C . VAL A 1 98 ? -4.633 -10.667 -7.578 1.00 97.19 98 VAL A C 1
ATOM 718 O O . VAL A 1 98 ? -4.324 -11.695 -6.975 1.00 97.19 98 VAL A O 1
ATOM 721 N N . GLU A 1 99 ? -3.737 -9.972 -8.267 1.00 97.62 99 GLU A N 1
ATOM 722 C CA . GLU A 1 99 ? -2.343 -10.340 -8.456 1.00 97.62 99 GLU A CA 1
ATOM 723 C C . GLU A 1 99 ? -1.492 -9.750 -7.338 1.00 97.62 99 GLU A C 1
ATOM 725 O O . GLU A 1 99 ? -1.207 -8.550 -7.290 1.00 97.62 99 GLU A O 1
ATOM 730 N N . THR A 1 100 ? -1.044 -10.616 -6.432 1.00 95.88 100 THR A N 1
ATOM 731 C CA . THR A 1 100 ? -0.169 -10.203 -5.331 1.00 95.88 100 THR A CA 1
ATOM 732 C C . THR A 1 100 ? 1.124 -9.579 -5.877 1.00 95.88 100 THR A C 1
ATOM 734 O O . THR A 1 100 ? 1.841 -10.178 -6.681 1.00 95.88 100 THR A O 1
ATOM 737 N N . GLY A 1 101 ? 1.422 -8.359 -5.430 1.00 92.88 101 GLY A N 1
ATOM 738 C CA . GLY A 1 101 ? 2.593 -7.573 -5.822 1.00 92.88 101 GLY A CA 1
ATOM 739 C C . GLY A 1 101 ? 3.711 -7.570 -4.783 1.00 92.88 101 GLY A C 1
ATOM 740 O O . GLY A 1 101 ? 4.855 -7.309 -5.143 1.00 92.88 101 GLY A O 1
ATOM 741 N N . SER A 1 102 ? 3.403 -7.900 -3.526 1.00 95.62 102 SER A N 1
ATOM 742 C CA . SER A 1 102 ? 4.370 -7.945 -2.427 1.00 95.62 102 SER A CA 1
ATOM 743 C C . SER A 1 102 ? 4.072 -9.057 -1.414 1.00 95.62 102 SER A C 1
ATOM 745 O O . SER A 1 102 ? 2.945 -9.553 -1.296 1.00 95.62 102 SER A O 1
ATOM 747 N N . ALA A 1 103 ? 5.079 -9.403 -0.611 1.00 95.75 103 ALA A N 1
ATOM 748 C CA . ALA A 1 103 ? 4.830 -9.989 0.705 1.00 95.75 103 ALA A CA 1
ATOM 749 C C . ALA A 1 103 ? 4.054 -8.986 1.593 1.00 95.75 103 ALA A C 1
ATOM 751 O O . ALA A 1 103 ? 4.047 -7.787 1.281 1.00 95.75 103 ALA A O 1
ATOM 752 N N . PRO A 1 104 ? 3.390 -9.439 2.672 1.00 96.06 104 PRO A N 1
ATOM 753 C CA . PRO A 1 104 ? 2.874 -8.516 3.671 1.00 96.06 104 PRO A CA 1
ATOM 754 C C . PRO A 1 104 ? 3.973 -7.630 4.243 1.00 96.06 104 PRO A C 1
ATOM 756 O O . PRO A 1 104 ? 5.132 -8.044 4.324 1.00 96.06 104 PRO A O 1
ATOM 759 N N . PHE A 1 105 ? 3.593 -6.429 4.652 1.00 96.44 105 PHE A N 1
ATOM 760 C CA . PHE A 1 105 ? 4.483 -5.472 5.288 1.00 96.44 105 PHE A CA 1
ATOM 761 C C . PHE A 1 105 ? 3.774 -4.758 6.433 1.00 96.44 105 PHE A C 1
ATOM 763 O O . PHE A 1 105 ? 2.551 -4.607 6.432 1.00 96.44 105 PHE A O 1
ATOM 770 N N . THR A 1 106 ? 4.556 -4.347 7.421 1.00 95.19 106 THR A N 1
ATOM 771 C CA . THR A 1 106 ? 4.089 -3.723 8.664 1.00 95.19 106 THR A CA 1
ATOM 772 C C . THR A 1 106 ? 4.904 -2.463 8.923 1.00 95.19 106 THR A C 1
ATOM 774 O O . THR A 1 106 ? 5.802 -2.118 8.154 1.00 95.19 106 THR A O 1
ATOM 777 N N . LEU A 1 107 ? 4.629 -1.762 10.024 1.00 92.12 107 LEU A N 1
ATOM 778 C CA . LEU A 1 107 ? 5.414 -0.584 10.389 1.00 92.12 107 LEU A CA 1
ATOM 779 C C . LEU A 1 107 ? 6.904 -0.916 10.589 1.00 92.12 107 LEU A C 1
ATOM 781 O O . LEU A 1 107 ? 7.770 -0.096 10.304 1.00 92.12 107 LEU A O 1
ATOM 785 N N . ALA A 1 108 ? 7.208 -2.121 11.076 1.00 91.50 108 ALA A N 1
ATOM 786 C CA . ALA A 1 108 ? 8.574 -2.547 11.366 1.00 91.50 108 ALA A CA 1
ATOM 787 C C . ALA A 1 108 ? 9.299 -3.154 10.154 1.00 91.50 108 ALA A C 1
ATOM 789 O O . ALA A 1 108 ? 10.520 -3.313 10.192 1.00 91.50 108 ALA A O 1
ATOM 790 N N . GLN A 1 109 ? 8.566 -3.532 9.104 1.00 95.06 109 GLN A N 1
ATOM 791 C CA . GLN A 1 109 ? 9.114 -4.265 7.970 1.00 95.06 109 GLN A CA 1
ATOM 792 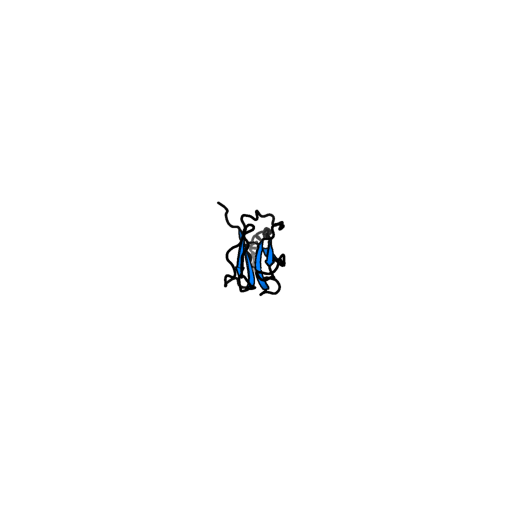C C . GLN A 1 109 ? 8.529 -3.750 6.660 1.00 95.06 109 GLN A C 1
ATOM 794 O O . GLN A 1 109 ? 7.340 -3.911 6.414 1.00 95.06 109 GLN A O 1
ATOM 799 N N . GLU A 1 110 ? 9.391 -3.208 5.800 1.00 94.69 110 GLU A N 1
ATOM 800 C CA . GLU A 1 110 ? 9.040 -2.744 4.456 1.00 94.69 110 GLU A CA 1
ATOM 801 C C . GLU A 1 110 ? 8.732 -3.912 3.501 1.00 94.69 110 GLU A C 1
ATOM 803 O O . GLU A 1 110 ? 9.293 -5.009 3.606 1.00 94.69 110 GLU A O 1
ATOM 808 N N . ALA A 1 111 ? 7.881 -3.660 2.507 1.00 95.56 111 ALA A N 1
ATOM 809 C CA . ALA A 1 111 ? 7.661 -4.573 1.394 1.00 95.56 111 ALA A CA 1
ATOM 810 C C . ALA A 1 111 ? 8.689 -4.303 0.295 1.00 95.56 111 ALA A C 1
ATOM 812 O O . ALA A 1 111 ? 8.546 -3.354 -0.475 1.00 95.56 111 ALA A O 1
ATOM 813 N N . LEU A 1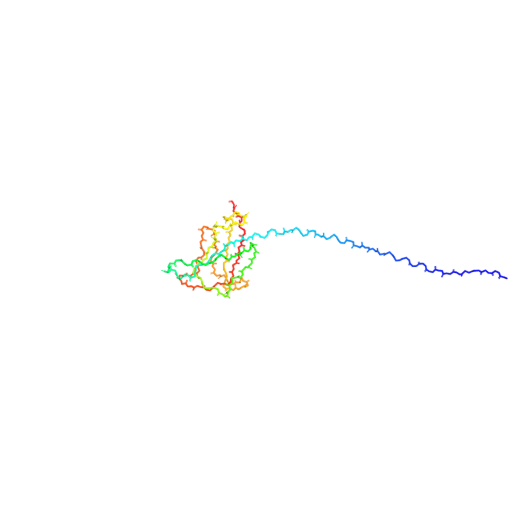 112 ? 9.691 -5.175 0.166 1.00 94.25 112 LEU A N 1
ATOM 814 C CA . LEU A 1 112 ? 10.569 -5.178 -1.002 1.00 94.25 112 LEU A CA 1
ATOM 815 C C . LEU A 1 112 ? 9.810 -5.738 -2.215 1.00 94.25 112 LEU A C 1
ATOM 817 O O . LEU A 1 112 ? 9.388 -6.896 -2.216 1.00 94.25 112 LEU A O 1
ATOM 821 N N . LEU A 1 113 ? 9.650 -4.917 -3.251 1.00 93.56 113 LEU A N 1
ATOM 822 C CA . LEU A 1 113 ? 8.956 -5.281 -4.489 1.00 93.56 113 LEU A CA 1
ATOM 823 C C . LEU A 1 113 ? 9.918 -5.854 -5.529 1.00 93.56 113 LEU A C 1
ATOM 825 O O . LEU A 1 113 ? 9.596 -6.817 -6.228 1.00 93.56 113 LEU A O 1
ATOM 829 N N . SER A 1 114 ? 11.088 -5.228 -5.668 1.00 91.50 114 SER A N 1
ATOM 830 C CA . SER A 1 114 ? 12.120 -5.586 -6.639 1.00 91.50 114 SER A CA 1
ATOM 831 C C . SER A 1 114 ? 13.452 -4.940 -6.263 1.00 91.50 114 SER A C 1
ATOM 833 O O . SER A 1 114 ? 13.491 -3.892 -5.626 1.00 91.50 114 SER A O 1
ATOM 835 N N . THR A 1 115 ? 14.561 -5.538 -6.700 1.00 88.44 115 THR A N 1
ATOM 836 C CA . THR A 1 115 ? 15.880 -4.880 -6.669 1.00 88.44 115 THR A CA 1
ATOM 837 C C . THR A 1 115 ? 15.997 -3.772 -7.722 1.00 88.44 115 THR A C 1
ATOM 839 O O . THR A 1 115 ? 16.852 -2.898 -7.610 1.00 88.44 115 THR A O 1
ATOM 842 N N . ASN A 1 116 ? 15.120 -3.789 -8.729 1.00 90.25 116 ASN A N 1
ATOM 843 C CA . ASN A 1 116 ? 14.893 -2.702 -9.679 1.00 90.25 116 ASN A CA 1
ATOM 844 C C . ASN A 1 116 ? 13.539 -2.040 -9.365 1.00 90.25 116 ASN A C 1
ATOM 846 O O . ASN A 1 116 ? 13.128 -1.981 -8.212 1.00 90.25 116 ASN A O 1
ATOM 850 N N . LEU A 1 117 ? 12.825 -1.569 -10.385 1.00 92.69 117 LEU A N 1
ATOM 851 C CA . LEU A 1 117 ? 11.452 -1.093 -10.252 1.00 92.69 117 LEU A CA 1
ATOM 852 C C . LEU A 1 117 ? 10.472 -2.191 -10.667 1.00 92.69 117 LEU A C 1
ATOM 854 O O . LEU A 1 117 ? 10.716 -2.934 -11.621 1.00 92.69 117 LEU A O 1
ATOM 858 N N . ALA A 1 118 ? 9.365 -2.289 -9.945 1.00 95.06 118 ALA A N 1
ATOM 859 C CA . ALA A 1 118 ? 8.230 -3.130 -10.279 1.00 95.06 118 ALA A CA 1
ATOM 860 C C . ALA A 1 118 ? 6.954 -2.290 -10.338 1.00 95.06 118 ALA A C 1
ATOM 862 O O . ALA A 1 118 ? 6.816 -1.286 -9.640 1.00 95.06 118 ALA A O 1
ATOM 863 N N . SER A 1 119 ? 6.013 -2.732 -11.170 1.00 96.31 119 SER A N 1
ATOM 864 C CA . SER A 1 119 ? 4.691 -2.123 -11.255 1.00 96.31 119 SER A CA 1
ATOM 865 C C . SER A 1 119 ? 3.811 -2.556 -10.087 1.00 96.31 119 SER A C 1
ATOM 867 O O . SER A 1 119 ? 3.644 -3.756 -9.844 1.00 96.31 119 SER A O 1
ATOM 869 N N . VAL A 1 120 ? 3.219 -1.574 -9.413 1.00 97.00 120 VAL A N 1
ATOM 870 C CA . VAL A 1 120 ? 2.214 -1.746 -8.359 1.00 97.00 120 VAL A CA 1
ATOM 871 C C . VAL A 1 120 ? 1.036 -0.833 -8.662 1.00 97.00 120 VAL A C 1
ATOM 873 O O . VAL A 1 120 ? 1.219 0.315 -9.058 1.00 97.00 120 VAL A O 1
ATOM 876 N N . SER A 1 121 ? -0.179 -1.335 -8.478 1.00 98.06 121 SER A N 1
ATOM 877 C CA . SER A 1 121 ? -1.397 -0.600 -8.823 1.00 98.06 121 SER A CA 1
ATOM 878 C C . SER A 1 121 ? -2.297 -0.337 -7.627 1.00 98.06 121 SER A C 1
ATOM 880 O O . SER A 1 121 ? -2.963 0.696 -7.592 1.00 98.06 121 SER A O 1
ATOM 882 N N . SER A 1 122 ? -2.321 -1.218 -6.627 1.00 98.00 122 SER A N 1
ATOM 883 C CA . SER A 1 122 ? -3.155 -1.020 -5.441 1.00 98.00 122 SER A CA 1
ATOM 884 C C . SER A 1 122 ? -2.539 -1.594 -4.169 1.00 98.00 122 SER A C 1
ATOM 886 O O . SER A 1 122 ? -1.578 -2.364 -4.209 1.00 98.00 122 SER A O 1
ATOM 888 N N . VAL A 1 123 ? -3.085 -1.182 -3.029 1.00 97.81 123 VAL A N 1
ATOM 889 C CA . VAL A 1 123 ? -2.692 -1.613 -1.687 1.00 97.81 123 VAL A CA 1
ATOM 890 C C . VAL A 1 123 ? -3.934 -1.815 -0.822 1.00 97.81 123 VAL A C 1
ATOM 892 O O . VAL A 1 123 ? -4.915 -1.079 -0.936 1.00 97.81 123 VAL A O 1
ATOM 895 N N . LEU A 1 124 ? -3.898 -2.830 0.036 1.00 97.12 124 LEU A N 1
ATOM 896 C CA . LEU A 1 124 ? -4.906 -3.093 1.058 1.00 97.12 124 LEU A CA 1
ATOM 897 C C . LEU A 1 124 ? -4.207 -3.204 2.408 1.00 97.12 124 LEU A C 1
ATOM 899 O O . LEU A 1 124 ? -3.258 -3.974 2.529 1.00 97.12 124 LEU A O 1
ATOM 903 N N . CYS A 1 125 ? -4.709 -2.485 3.407 1.00 95.25 125 CYS A N 1
ATOM 904 C CA . CYS A 1 125 ? -4.254 -2.589 4.790 1.00 95.25 125 CYS A CA 1
ATOM 905 C C . CYS A 1 125 ? -5.393 -3.082 5.683 1.00 95.25 125 C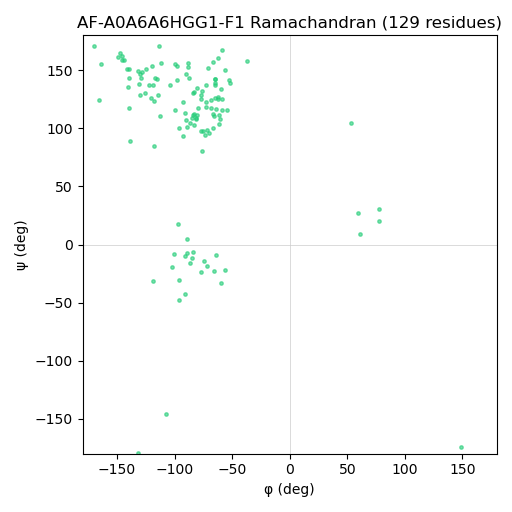YS A C 1
ATOM 907 O O . CYS A 1 125 ? -6.547 -2.709 5.471 1.00 95.25 125 CYS A O 1
ATOM 909 N N . TYR A 1 126 ? -5.091 -3.906 6.679 1.00 93.25 126 TYR A N 1
ATOM 910 C CA . TYR A 1 126 ? -6.061 -4.433 7.638 1.00 93.25 126 TYR A CA 1
ATOM 911 C C . TYR A 1 126 ? -5.448 -4.562 9.030 1.00 93.25 126 TYR A C 1
ATOM 913 O O . TYR A 1 126 ? -4.231 -4.609 9.189 1.00 93.25 126 TYR A O 1
ATOM 921 N N . VAL A 1 127 ? -6.321 -4.600 10.037 1.00 90.81 127 VAL A N 1
ATOM 922 C CA . VAL A 1 127 ? -5.925 -4.893 11.415 1.00 90.81 127 VAL A CA 1
ATOM 923 C C . VAL A 1 127 ? -5.672 -6.390 11.543 1.00 90.81 127 VAL A C 1
ATOM 925 O O . VAL A 1 127 ? -6.500 -7.195 11.114 1.00 90.81 127 VAL A O 1
ATOM 928 N N . THR A 1 128 ? -4.549 -6.754 12.142 1.00 87.94 128 THR A N 1
ATOM 929 C CA . THR A 1 128 ? -4.223 -8.111 12.574 1.00 87.94 128 THR A CA 1
ATOM 930 C C . THR A 1 128 ? -4.388 -8.196 14.086 1.00 87.94 128 THR A C 1
ATOM 932 O O . THR A 1 128 ? -3.973 -7.285 14.799 1.00 87.94 128 THR A O 1
ATOM 935 N N . GLU A 1 129 ? -4.981 -9.273 14.599 1.00 75.75 129 GLU A N 1
ATOM 936 C CA . GLU A 1 129 ? -4.948 -9.529 16.042 1.00 75.75 129 GLU A CA 1
ATOM 937 C C . GLU A 1 129 ? -3.511 -9.870 16.449 1.00 75.75 129 GLU A C 1
ATOM 939 O O . GLU A 1 129 ? -2.933 -10.844 15.970 1.00 75.75 129 GLU A O 1
ATOM 944 N N . SER A 1 130 ? -2.929 -9.037 17.308 1.00 58.84 130 SER A N 1
ATOM 945 C CA . SER A 1 130 ? -1.713 -9.376 18.042 1.00 58.84 130 SER A CA 1
ATOM 946 C C . SER A 1 130 ? -2.126 -10.152 19.294 1.00 58.84 130 SER A C 1
ATOM 948 O O . SER A 1 130 ? -2.734 -9.557 20.184 1.00 58.84 130 SER A O 1
ATOM 950 N N . ASP A 1 131 ? -1.841 -11.458 19.331 1.00 52.00 131 ASP A N 1
ATOM 951 C CA . ASP A 1 131 ? -1.940 -12.305 20.538 1.00 52.00 131 ASP A CA 1
ATOM 952 C C . ASP A 1 131 ? -1.092 -11.756 21.708 1.00 52.00 131 ASP A C 1
ATOM 954 O O . ASP A 1 131 ? 0.041 -11.268 21.462 1.00 52.00 131 ASP A O 1
#